Protein AF-A0A497E2L5-F1 (afdb_monomer_lite)

Structure (mmCIF, N/CA/C/O backbone):
data_AF-A0A497E2L5-F1
#
_entry.id   AF-A0A497E2L5-F1
#
loop_
_atom_site.group_PDB
_atom_site.id
_atom_site.type_symbol
_atom_site.label_atom_id
_atom_site.label_alt_id
_atom_site.label_comp_id
_atom_site.label_asym_id
_atom_site.label_entity_id
_atom_site.label_seq_id
_atom_site.pdbx_PDB_ins_code
_atom_site.Cartn_x
_atom_site.Cartn_y
_atom_site.Cartn_z
_atom_site.occupancy
_atom_site.B_iso_or_equiv
_atom_site.auth_seq_id
_atom_site.auth_comp_id
_atom_site.auth_asym_id
_atom_site.auth_atom_id
_atom_site.pdbx_PDB_model_num
ATOM 1 N N . LYS A 1 1 ? -9.648 -8.761 4.315 1.00 75.62 1 LYS A N 1
ATOM 2 C CA . LYS A 1 1 ? -9.804 -7.372 4.818 1.00 75.62 1 LYS A CA 1
ATOM 3 C C . LYS A 1 1 ? -9.211 -7.235 6.222 1.00 75.62 1 LYS A C 1
ATOM 5 O O . LYS A 1 1 ? -8.254 -6.493 6.332 1.00 75.62 1 LYS A O 1
ATOM 10 N N . HIS A 1 2 ? -9.638 -8.023 7.218 1.00 84.12 2 HIS A N 1
ATOM 11 C CA . HIS A 1 2 ? -9.041 -8.030 8.573 1.00 84.12 2 HIS A CA 1
ATOM 12 C C . HIS A 1 2 ? -7.519 -8.238 8.593 1.00 84.12 2 HIS A C 1
ATOM 14 O O . HIS A 1 2 ? -6.806 -7.330 8.985 1.00 84.12 2 HIS A O 1
ATOM 20 N N . LYS A 1 3 ? -7.006 -9.323 7.999 1.00 87.31 3 LYS A N 1
ATOM 21 C CA . LYS A 1 3 ? -5.551 -9.566 7.886 1.00 87.31 3 LYS A CA 1
ATOM 22 C C . LYS A 1 3 ? -4.757 -8.421 7.232 1.00 87.31 3 LYS A C 1
ATOM 24 O O . LYS A 1 3 ? -3.609 -8.163 7.584 1.00 87.31 3 LYS A O 1
ATOM 29 N N . ALA A 1 4 ? -5.363 -7.737 6.259 1.00 90.38 4 ALA A N 1
ATOM 30 C CA . ALA A 1 4 ? -4.740 -6.589 5.605 1.00 90.38 4 ALA A CA 1
ATOM 31 C C . ALA A 1 4 ? -4.669 -5.388 6.558 1.00 90.38 4 ALA A C 1
ATOM 33 O O . ALA A 1 4 ? -3.628 -4.749 6.647 1.00 90.38 4 ALA A O 1
ATOM 34 N N . ALA A 1 5 ? -5.748 -5.125 7.296 1.00 90.12 5 ALA A N 1
ATOM 35 C CA . ALA A 1 5 ? -5.779 -4.075 8.302 1.00 90.12 5 ALA A CA 1
ATOM 36 C C . ALA A 1 5 ? -4.812 -4.353 9.454 1.00 90.12 5 ALA A C 1
ATOM 38 O O . ALA A 1 5 ? -4.043 -3.471 9.794 1.00 90.12 5 ALA A O 1
ATOM 39 N N . GLU A 1 6 ? -4.772 -5.582 9.973 1.00 91.12 6 GLU A N 1
ATOM 40 C CA . GLU A 1 6 ? -3.798 -5.996 10.992 1.00 91.12 6 GLU A CA 1
ATOM 41 C C . GLU A 1 6 ? -2.361 -5.758 10.530 1.00 91.12 6 GLU A C 1
ATOM 43 O O . GLU A 1 6 ? -1.563 -5.188 11.262 1.00 91.12 6 GLU A O 1
ATOM 48 N N . THR A 1 7 ? -2.031 -6.143 9.291 1.00 92.69 7 THR A N 1
ATOM 49 C CA . THR A 1 7 ? -0.690 -5.907 8.739 1.00 92.69 7 THR A CA 1
ATOM 50 C C . THR A 1 7 ? -0.368 -4.413 8.718 1.00 92.69 7 THR A C 1
ATOM 52 O O . THR A 1 7 ? 0.697 -4.012 9.179 1.00 92.69 7 THR A O 1
ATOM 55 N N . ILE A 1 8 ? -1.290 -3.584 8.222 1.00 93.19 8 ILE A N 1
ATOM 56 C CA . ILE A 1 8 ? -1.085 -2.135 8.111 1.00 93.19 8 ILE A CA 1
ATOM 57 C C . ILE A 1 8 ? -0.972 -1.485 9.492 1.00 93.19 8 ILE A C 1
ATOM 59 O O . ILE A 1 8 ? -0.056 -0.704 9.707 1.00 93.19 8 ILE A O 1
ATOM 63 N N . VAL A 1 9 ? -1.854 -1.821 10.431 1.00 90.94 9 VAL A N 1
ATOM 64 C CA . VAL A 1 9 ? -1.848 -1.263 11.793 1.00 90.94 9 VAL A CA 1
ATOM 65 C C . VAL A 1 9 ? -0.578 -1.658 12.541 1.00 90.94 9 VAL A C 1
ATOM 67 O O . VAL A 1 9 ? 0.051 -0.814 13.166 1.00 90.94 9 VAL A O 1
ATOM 70 N N . ASN A 1 10 ? -0.164 -2.923 12.444 1.00 89.81 10 ASN A N 1
ATOM 71 C CA . ASN A 1 10 ? 0.973 -3.426 13.216 1.00 89.81 10 ASN A CA 1
ATOM 72 C C . ASN A 1 10 ? 2.330 -3.022 12.630 1.00 89.81 10 ASN A C 1
ATOM 74 O O . ASN A 1 10 ? 3.323 -3.021 13.351 1.00 89.81 10 ASN A O 1
ATOM 78 N N . THR A 1 11 ? 2.407 -2.744 11.325 1.00 89.50 11 THR A N 1
ATOM 79 C CA . THR A 1 11 ? 3.700 -2.547 10.641 1.00 89.50 11 THR A CA 1
ATOM 80 C C . THR A 1 11 ? 3.817 -1.239 9.863 1.00 89.50 11 THR A C 1
ATOM 82 O O . THR A 1 11 ? 4.921 -0.857 9.483 1.00 89.50 11 THR A O 1
ATOM 85 N N . GLY A 1 12 ? 2.705 -0.561 9.575 1.00 88.19 12 GLY A N 1
ATOM 86 C CA . GLY A 1 12 ? 2.645 0.579 8.654 1.00 88.19 12 GLY A CA 1
ATOM 87 C C . GLY A 1 12 ? 2.828 0.216 7.173 1.00 88.19 12 GLY A C 1
ATOM 88 O O . GLY A 1 12 ? 2.850 1.108 6.324 1.00 88.19 12 GLY A O 1
ATOM 89 N N . ARG A 1 13 ? 2.964 -1.077 6.841 1.00 89.94 13 ARG A N 1
ATOM 90 C CA . ARG A 1 13 ? 3.367 -1.558 5.509 1.00 89.94 13 ARG A CA 1
ATOM 91 C C . ARG A 1 13 ? 2.192 -2.027 4.679 1.00 89.94 13 ARG A C 1
ATOM 93 O O . ARG A 1 13 ? 1.160 -2.468 5.193 1.00 89.94 13 ARG A O 1
ATOM 100 N N . ALA A 1 14 ? 2.391 -2.004 3.366 1.00 92.62 14 ALA A N 1
ATOM 101 C CA . ALA A 1 14 ? 1.450 -2.610 2.446 1.00 92.62 14 ALA A CA 1
ATOM 102 C C . ALA A 1 14 ? 1.432 -4.148 2.610 1.00 92.62 14 ALA A C 1
ATOM 104 O O . ALA A 1 14 ? 2.486 -4.788 2.596 1.00 92.62 14 ALA A O 1
ATOM 105 N N . PRO A 1 15 ? 0.247 -4.776 2.717 1.00 94.44 15 PRO A N 1
ATOM 106 C CA . PRO A 1 15 ? 0.122 -6.228 2.783 1.00 94.44 15 PRO A CA 1
ATOM 107 C C . PRO A 1 15 ? 0.756 -6.940 1.579 1.00 94.44 15 PRO A C 1
ATOM 109 O O . PRO A 1 15 ? 0.597 -6.514 0.432 1.00 94.44 15 PRO A O 1
ATOM 112 N N . LYS A 1 16 ? 1.430 -8.075 1.817 1.00 92.50 16 LYS A N 1
ATOM 113 C CA . LYS A 1 16 ? 2.173 -8.807 0.772 1.00 92.50 16 LYS A CA 1
ATOM 114 C C . LYS A 1 16 ? 1.293 -9.274 -0.391 1.00 92.50 16 LYS A C 1
ATOM 116 O O . LYS A 1 16 ? 1.721 -9.316 -1.545 1.00 92.50 16 LYS A O 1
ATOM 121 N N . ASP A 1 17 ? 0.040 -9.613 -0.114 1.00 93.44 17 ASP A N 1
ATOM 122 C CA . ASP A 1 17 ? -0.957 -9.968 -1.125 1.00 93.44 17 ASP A CA 1
ATOM 123 C C . ASP A 1 17 ? -1.312 -8.781 -2.039 1.00 93.44 17 ASP A C 1
ATOM 125 O O . ASP A 1 17 ? -1.705 -8.980 -3.189 1.00 93.44 17 ASP A O 1
ATOM 129 N N . TRP A 1 18 ? -1.130 -7.540 -1.578 1.00 95.06 18 TRP A N 1
ATOM 130 C CA . TRP A 1 18 ? -1.336 -6.343 -2.394 1.00 95.06 18 TRP A CA 1
ATOM 131 C C . TRP A 1 18 ? -0.118 -6.015 -3.264 1.00 95.06 18 TRP A C 1
ATOM 133 O O . TRP A 1 18 ? -0.293 -5.520 -4.383 1.00 95.06 18 TRP A O 1
ATOM 143 N N . THR A 1 19 ? 1.092 -6.315 -2.783 1.00 95.31 19 THR A N 1
ATOM 144 C CA . THR A 1 19 ? 2.361 -5.927 -3.421 1.00 95.31 19 THR A CA 1
ATOM 145 C C . THR A 1 19 ? 2.947 -7.007 -4.330 1.00 95.31 19 THR A C 1
ATOM 147 O O . THR A 1 19 ? 3.538 -6.678 -5.359 1.00 95.31 19 THR A O 1
ATOM 150 N N . SER A 1 20 ? 2.732 -8.290 -4.021 1.00 94.62 20 SER A N 1
ATOM 151 C CA . SER A 1 20 ? 3.368 -9.454 -4.669 1.00 94.62 20 SER A CA 1
ATOM 152 C C . SER A 1 20 ? 3.377 -9.417 -6.202 1.00 94.62 20 SER A C 1
ATOM 154 O O . SER A 1 20 ? 4.408 -9.659 -6.832 1.00 94.62 20 SER A O 1
ATOM 156 N N . LYS A 1 21 ? 2.248 -9.069 -6.832 1.00 96.00 21 LYS A N 1
ATOM 157 C CA . LYS A 1 21 ? 2.150 -8.977 -8.299 1.00 96.00 21 LYS A CA 1
ATOM 158 C C . LYS A 1 21 ? 3.046 -7.883 -8.888 1.00 96.00 21 LYS A C 1
ATOM 160 O O . LYS A 1 21 ? 3.574 -8.050 -9.986 1.00 96.00 21 LYS A O 1
ATOM 165 N N . PHE A 1 22 ? 3.204 -6.767 -8.179 1.00 95.94 22 PHE A N 1
ATOM 166 C CA . PHE A 1 22 ? 4.026 -5.641 -8.610 1.00 95.94 22 PHE A CA 1
ATOM 167 C C . PHE A 1 22 ? 5.500 -5.934 -8.371 1.00 95.94 22 PHE A C 1
ATOM 169 O O . PHE A 1 22 ? 6.294 -5.735 -9.283 1.00 95.94 22 PHE A O 1
ATOM 176 N N . GLU A 1 23 ? 5.842 -6.512 -7.219 1.00 95.69 23 GLU A N 1
ATOM 177 C CA . GLU A 1 23 ? 7.199 -6.986 -6.932 1.00 95.69 23 GLU A CA 1
ATOM 178 C C . GLU A 1 23 ? 7.680 -7.978 -7.995 1.00 95.69 23 GLU A C 1
ATOM 180 O O . GLU A 1 23 ? 8.746 -7.793 -8.584 1.00 95.69 23 GLU A O 1
ATOM 185 N N . ARG A 1 24 ? 6.851 -8.979 -8.331 1.00 96.75 24 ARG A N 1
ATOM 186 C CA . ARG A 1 24 ? 7.153 -9.936 -9.403 1.00 96.75 24 ARG A CA 1
ATOM 187 C C . ARG A 1 24 ? 7.346 -9.233 -10.745 1.00 96.75 24 ARG A C 1
ATOM 189 O O . ARG A 1 24 ? 8.287 -9.544 -11.469 1.00 96.75 24 ARG A O 1
ATOM 196 N N . LYS A 1 25 ? 6.474 -8.282 -11.088 1.00 96.69 25 LYS A N 1
ATOM 197 C CA . LYS A 1 25 ? 6.561 -7.550 -12.358 1.00 96.69 25 LYS A CA 1
ATOM 198 C C . LYS A 1 25 ? 7.820 -6.683 -12.441 1.00 96.69 25 LYS A C 1
ATOM 200 O O . LYS A 1 25 ? 8.450 -6.647 -13.496 1.00 96.69 25 LYS A O 1
ATOM 205 N N . ILE A 1 26 ? 8.193 -6.011 -11.352 1.00 96.25 26 ILE A N 1
ATOM 206 C CA . ILE A 1 26 ? 9.428 -5.222 -11.252 1.00 96.25 26 ILE A CA 1
ATOM 207 C C . ILE A 1 26 ? 10.639 -6.139 -11.421 1.00 96.25 26 ILE A C 1
ATOM 209 O O . ILE A 1 26 ? 11.506 -5.833 -12.235 1.00 96.25 26 ILE A O 1
ATOM 213 N N . LYS A 1 27 ? 10.667 -7.280 -10.719 1.00 96.56 27 LYS A N 1
ATOM 214 C CA . LYS A 1 27 ? 11.741 -8.276 -10.823 1.00 96.56 27 LYS A CA 1
ATOM 215 C C . LYS A 1 27 ? 11.927 -8.766 -12.262 1.00 96.56 27 LYS A C 1
ATOM 217 O O . LYS A 1 27 ? 13.007 -8.602 -12.814 1.00 96.56 27 LYS A O 1
ATOM 222 N N . LEU A 1 28 ? 10.858 -9.251 -12.897 1.00 97.56 28 LEU A N 1
ATOM 223 C CA . LEU A 1 28 ? 10.908 -9.736 -14.283 1.00 97.56 28 LEU A CA 1
ATOM 224 C C . LEU A 1 28 ? 11.324 -8.638 -15.273 1.00 97.56 28 LEU A C 1
ATOM 226 O O . LEU A 1 28 ? 12.028 -8.904 -16.239 1.00 97.56 28 LEU A O 1
ATOM 230 N N . THR A 1 2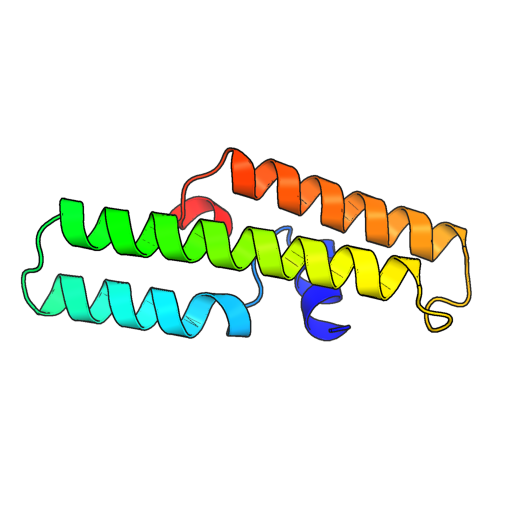9 ? 10.903 -7.390 -15.038 1.00 97.12 29 THR A N 1
ATOM 231 C CA . THR A 1 29 ? 11.297 -6.259 -15.894 1.00 97.12 29 THR A CA 1
ATOM 232 C C . THR A 1 29 ? 12.787 -5.946 -15.749 1.00 97.12 29 THR A C 1
ATOM 234 O O . THR A 1 29 ? 13.429 -5.662 -16.754 1.00 97.12 29 THR A O 1
ATOM 237 N N . LYS A 1 30 ? 13.345 -6.027 -14.532 1.00 95.50 30 LYS A N 1
ATOM 238 C CA . LYS A 1 30 ? 14.788 -5.872 -14.286 1.00 95.50 30 LYS A CA 1
ATOM 239 C C . LYS A 1 30 ? 15.592 -6.985 -14.964 1.00 95.50 30 LYS A C 1
ATOM 241 O O . LYS A 1 30 ? 16.548 -6.690 -15.669 1.00 95.50 30 LYS A O 1
ATOM 246 N N . GLU A 1 31 ? 15.176 -8.240 -14.792 1.00 96.62 31 GLU A N 1
ATOM 247 C CA . GLU A 1 31 ? 15.843 -9.417 -15.377 1.00 96.62 31 GLU A CA 1
ATOM 248 C C . GLU A 1 31 ? 15.842 -9.392 -16.912 1.00 96.62 31 GLU A C 1
ATOM 250 O O . GLU A 1 31 ? 16.811 -9.804 -17.538 1.00 96.62 31 GLU A O 1
ATOM 255 N N . ALA A 1 32 ? 14.789 -8.847 -17.523 1.00 96.56 32 ALA A N 1
ATOM 256 C CA . ALA A 1 32 ? 14.691 -8.676 -18.971 1.00 96.56 32 ALA A CA 1
ATOM 257 C C . ALA A 1 32 ? 15.449 -7.445 -19.519 1.00 96.56 32 ALA A C 1
ATOM 259 O O . ALA A 1 32 ? 15.265 -7.095 -20.683 1.00 96.56 32 ALA A O 1
ATOM 260 N N . GLY A 1 33 ? 16.238 -6.740 -18.697 1.00 95.69 33 GLY A N 1
ATOM 261 C CA . GLY A 1 33 ? 16.958 -5.530 -19.116 1.00 95.69 33 GLY A CA 1
ATOM 262 C C . GLY A 1 33 ? 16.050 -4.324 -19.391 1.00 95.69 33 GLY A C 1
ATOM 263 O O . GLY A 1 33 ? 16.388 -3.450 -20.186 1.00 95.69 33 GLY A O 1
ATOM 264 N N . GLY A 1 34 ? 14.866 -4.275 -18.773 1.00 94.94 34 GLY A N 1
ATOM 265 C CA . GLY A 1 34 ? 13.918 -3.179 -18.945 1.00 94.94 34 GLY A CA 1
ATOM 266 C C . GLY A 1 34 ? 14.460 -1.842 -18.434 1.00 94.94 34 GLY A C 1
ATOM 267 O O . GLY A 1 34 ? 15.156 -1.779 -17.422 1.00 94.94 34 GLY A O 1
ATOM 268 N N . SER A 1 35 ? 14.094 -0.755 -19.118 1.00 96.00 35 SER A N 1
ATOM 269 C CA . SER A 1 35 ? 14.571 0.587 -18.780 1.00 96.00 35 SER A CA 1
ATOM 270 C C . SER A 1 35 ? 14.157 1.031 -17.364 1.00 96.00 35 SER A C 1
ATOM 272 O O . SER A 1 35 ? 13.076 0.658 -16.883 1.00 96.00 35 SER A O 1
ATOM 274 N N . PRO A 1 36 ? 14.944 1.916 -16.718 1.00 95.56 36 PRO A N 1
ATOM 275 C CA . PRO A 1 36 ? 14.572 2.523 -15.439 1.00 95.56 36 PRO A CA 1
ATOM 276 C C . PRO A 1 36 ? 13.192 3.197 -15.469 1.00 95.56 36 PRO A C 1
ATOM 278 O O . PRO A 1 36 ? 12.397 3.021 -14.547 1.00 95.56 36 PRO A O 1
ATOM 281 N N . SER A 1 37 ? 12.855 3.880 -16.569 1.00 96.25 37 SER A N 1
ATOM 282 C CA . SER A 1 37 ? 11.549 4.526 -16.762 1.00 96.25 37 SER A CA 1
ATOM 283 C C . SER A 1 37 ? 10.382 3.535 -16.739 1.00 96.25 37 SER A C 1
ATOM 285 O O . SER A 1 37 ? 9.336 3.810 -16.153 1.00 96.25 37 SER A O 1
ATOM 287 N N . ARG A 1 38 ? 10.560 2.337 -17.310 1.00 96.00 38 ARG A N 1
ATOM 288 C CA . ARG A 1 38 ? 9.534 1.287 -17.297 1.00 96.00 38 ARG A CA 1
ATOM 289 C C . ARG A 1 38 ? 9.326 0.721 -15.895 1.00 96.00 38 ARG A C 1
ATOM 291 O O . ARG A 1 38 ? 8.193 0.421 -15.524 1.00 96.00 38 ARG A O 1
ATOM 298 N N . ILE A 1 39 ? 10.399 0.579 -15.118 1.00 96.31 39 ILE A N 1
ATOM 299 C CA . ILE A 1 39 ? 10.322 0.152 -13.715 1.00 96.31 39 ILE A CA 1
ATOM 300 C C . ILE A 1 39 ? 9.598 1.216 -12.881 1.00 96.31 39 ILE A C 1
ATOM 302 O O . ILE A 1 39 ? 8.699 0.869 -12.115 1.00 96.31 39 ILE A O 1
ATOM 306 N N . MET A 1 40 ? 9.927 2.494 -13.078 1.00 95.88 40 MET A N 1
ATOM 307 C CA . MET A 1 40 ? 9.286 3.623 -12.397 1.00 95.88 40 MET A CA 1
ATOM 308 C C . MET A 1 40 ? 7.776 3.678 -12.671 1.00 95.88 40 MET A C 1
ATOM 310 O O . MET A 1 40 ? 6.986 3.700 -11.732 1.00 95.88 40 MET A O 1
ATOM 314 N N . ALA A 1 41 ? 7.351 3.520 -13.928 1.00 96.38 41 ALA A N 1
ATOM 315 C CA . ALA A 1 41 ? 5.928 3.461 -14.280 1.00 96.38 41 ALA A CA 1
ATOM 316 C C . ALA A 1 41 ? 5.180 2.291 -13.603 1.00 96.38 41 ALA A C 1
ATOM 318 O O . ALA A 1 41 ? 3.991 2.384 -13.284 1.00 96.38 41 ALA A O 1
ATOM 319 N N . ILE A 1 42 ? 5.856 1.156 -13.366 1.00 96.56 42 ILE A N 1
ATOM 320 C CA . ILE A 1 42 ? 5.263 0.038 -12.616 1.00 96.56 42 ILE A CA 1
ATOM 321 C C . ILE A 1 42 ? 5.088 0.414 -11.141 1.00 96.56 42 ILE A C 1
ATOM 323 O O . ILE A 1 42 ? 4.035 0.103 -10.581 1.00 96.56 42 ILE A O 1
ATOM 327 N N . LYS A 1 43 ? 6.079 1.078 -10.534 1.00 95.88 43 LYS A N 1
ATOM 328 C CA . LYS A 1 43 ? 6.034 1.545 -9.140 1.00 95.88 43 LYS A CA 1
ATOM 329 C C . LYS A 1 43 ? 4.916 2.561 -8.913 1.00 95.88 43 LYS A C 1
ATOM 331 O O . LYS A 1 43 ? 4.108 2.368 -8.011 1.00 95.88 43 LYS A O 1
ATOM 336 N N . GLU A 1 44 ? 4.792 3.567 -9.776 1.00 95.12 44 GLU A N 1
ATOM 337 C CA . GLU A 1 44 ? 3.714 4.567 -9.711 1.00 95.12 44 GLU A CA 1
ATOM 338 C C . GLU A 1 44 ? 2.333 3.910 -9.811 1.00 95.12 44 GLU A C 1
ATOM 340 O O . GLU A 1 44 ? 1.439 4.148 -8.992 1.00 95.12 44 GLU A O 1
ATOM 345 N N . LYS A 1 45 ? 2.167 2.988 -10.771 1.00 95.62 45 LYS A N 1
ATOM 346 C CA . LYS A 1 45 ? 0.930 2.211 -10.908 1.00 95.62 45 LYS A CA 1
ATOM 347 C C . LYS A 1 45 ? 0.640 1.371 -9.663 1.00 95.62 45 LYS A C 1
ATOM 349 O O . LYS A 1 45 ? -0.526 1.211 -9.283 1.00 95.62 45 LYS A O 1
ATOM 354 N N . ALA A 1 46 ? 1.675 0.798 -9.057 1.00 95.38 46 ALA A N 1
ATOM 355 C CA . ALA A 1 46 ? 1.548 0.016 -7.840 1.00 95.38 46 ALA A CA 1
ATOM 356 C C . ALA A 1 46 ? 1.077 0.897 -6.681 1.00 95.38 46 ALA A C 1
ATOM 358 O O . ALA A 1 46 ? 0.042 0.593 -6.089 1.00 95.38 46 ALA A O 1
ATOM 359 N N . ARG A 1 47 ? 1.736 2.036 -6.449 1.00 95.44 47 ARG A N 1
ATOM 360 C CA . ARG A 1 47 ? 1.358 3.023 -5.432 1.00 95.44 47 ARG A CA 1
ATOM 361 C C . ARG A 1 47 ? -0.092 3.484 -5.587 1.00 95.44 47 ARG A C 1
ATOM 363 O O . ARG A 1 47 ? -0.876 3.339 -4.653 1.00 95.44 47 ARG A O 1
ATOM 370 N N . GLY A 1 48 ? -0.508 3.900 -6.785 1.00 95.69 48 GLY A N 1
ATOM 371 C CA . GLY A 1 48 ? -1.903 4.284 -7.040 1.00 95.69 48 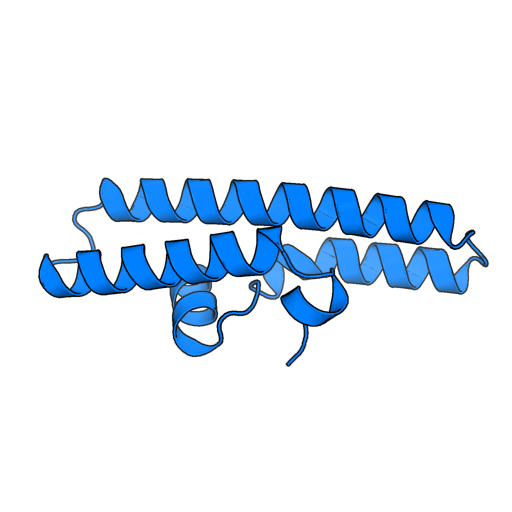GLY A CA 1
ATOM 372 C C . GLY A 1 48 ? -2.910 3.152 -6.785 1.00 95.69 48 GLY A C 1
ATOM 373 O O . GLY A 1 48 ? -4.045 3.392 -6.375 1.00 95.69 48 GLY A O 1
ATOM 374 N N . THR A 1 49 ? -2.504 1.894 -6.980 1.00 96.00 49 THR A N 1
ATOM 375 C CA . THR A 1 49 ? -3.336 0.729 -6.642 1.00 96.00 49 THR A CA 1
ATOM 376 C C . THR A 1 49 ? -3.427 0.508 -5.131 1.00 96.00 49 THR A C 1
ATOM 378 O O . THR A 1 49 ? -4.498 0.151 -4.640 1.00 96.00 49 THR A O 1
ATOM 381 N N . LEU A 1 50 ? -2.328 0.697 -4.396 1.00 95.69 50 LEU A N 1
ATOM 382 C CA . LEU A 1 50 ? -2.296 0.559 -2.939 1.00 95.69 50 LEU A CA 1
ATOM 383 C C . LEU A 1 50 ? -3.136 1.639 -2.254 1.00 95.69 50 LEU A C 1
ATOM 385 O O . LEU A 1 50 ? -3.937 1.298 -1.387 1.00 95.69 50 LEU A O 1
ATOM 389 N N . LEU A 1 51 ? -3.042 2.892 -2.712 1.00 96.25 51 LEU A N 1
ATOM 390 C CA . LEU A 1 51 ? -3.865 4.004 -2.222 1.00 96.25 51 LEU A CA 1
ATOM 391 C C . LEU A 1 51 ? -5.365 3.702 -2.372 1.00 96.25 51 LEU A C 1
ATOM 393 O O . LEU A 1 51 ? -6.116 3.737 -1.402 1.00 96.25 51 LEU A O 1
ATOM 397 N N . LYS A 1 52 ? -5.795 3.245 -3.555 1.00 97.12 52 LYS A N 1
ATOM 398 C CA . LYS A 1 52 ? -7.194 2.833 -3.770 1.00 97.12 52 LYS A CA 1
ATOM 399 C C . LYS A 1 52 ? -7.628 1.691 -2.849 1.00 97.12 52 LYS A C 1
ATOM 401 O O . LYS A 1 52 ? -8.771 1.654 -2.403 1.00 97.12 52 LYS A O 1
ATOM 406 N N . LYS A 1 53 ? -6.739 0.733 -2.580 1.00 96.31 53 LYS A N 1
ATOM 407 C CA . LYS A 1 53 ? -7.041 -0.411 -1.709 1.00 96.31 53 LYS A CA 1
ATOM 408 C C . LYS A 1 53 ? -7.177 -0.004 -0.244 1.00 96.31 53 LYS A C 1
ATOM 410 O O . LYS A 1 53 ? -8.077 -0.516 0.419 1.00 96.31 53 LYS A O 1
ATOM 415 N N . ILE A 1 54 ? -6.323 0.889 0.261 1.00 95.94 54 ILE A N 1
ATOM 416 C CA . ILE A 1 54 ? -6.432 1.369 1.644 1.00 95.94 54 ILE A CA 1
ATOM 417 C C . ILE A 1 54 ? -7.643 2.289 1.833 1.00 95.94 54 ILE A C 1
ATOM 419 O O . ILE A 1 54 ? -8.309 2.188 2.862 1.00 95.94 54 ILE A O 1
ATOM 423 N N . ASP A 1 55 ? -8.021 3.073 0.819 1.00 96.38 55 ASP A N 1
ATOM 424 C CA . ASP A 1 55 ? -9.271 3.846 0.827 1.00 96.38 55 ASP A CA 1
ATOM 425 C C . ASP A 1 55 ? -10.493 2.916 0.935 1.00 96.38 55 ASP A C 1
ATOM 427 O O . ASP A 1 55 ? -11.329 3.066 1.825 1.00 96.38 55 ASP A O 1
ATOM 431 N N . GLN A 1 56 ? -10.555 1.871 0.101 1.00 95.50 56 GLN A N 1
ATOM 432 C CA . GLN A 1 56 ? -11.619 0.858 0.166 1.00 95.50 56 GLN A CA 1
ATOM 433 C C . GLN A 1 56 ? -11.655 0.110 1.504 1.00 95.50 56 GLN A C 1
ATOM 435 O O . GLN A 1 56 ? -12.726 -0.273 1.979 1.00 95.50 56 GLN A O 1
ATOM 440 N N . LEU A 1 57 ? -10.488 -0.143 2.101 1.00 94.69 57 LEU A N 1
ATOM 441 C CA . LEU A 1 57 ? -10.387 -0.793 3.403 1.00 94.69 57 LEU A CA 1
ATOM 442 C C . LEU A 1 57 ? -10.913 0.121 4.515 1.00 94.69 57 LEU A C 1
ATOM 444 O O . LEU A 1 57 ? -11.661 -0.341 5.373 1.00 94.69 57 LEU A O 1
ATOM 448 N N . THR A 1 58 ? -10.574 1.408 4.455 1.00 94.38 58 THR A N 1
ATOM 449 C CA . THR A 1 58 ? -11.042 2.437 5.391 1.00 94.38 58 THR A CA 1
ATOM 450 C C . THR A 1 58 ? -12.564 2.569 5.337 1.00 94.38 58 THR A C 1
ATOM 452 O O . THR A 1 58 ? -13.218 2.482 6.374 1.00 94.38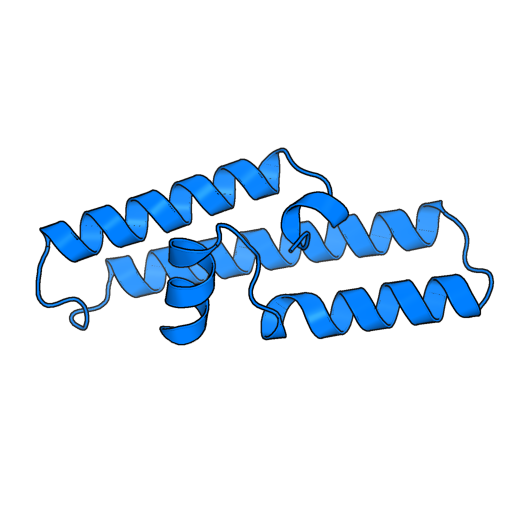 58 THR A O 1
ATOM 455 N N . GLU A 1 59 ? -13.151 2.680 4.141 1.00 93.94 59 GLU A N 1
ATOM 456 C CA . GLU A 1 59 ? -14.611 2.757 3.982 1.00 93.94 59 GLU A CA 1
ATOM 457 C C . GLU A 1 59 ? -15.320 1.484 4.460 1.00 93.94 59 GLU A C 1
ATOM 459 O O . GLU A 1 59 ? -16.371 1.555 5.098 1.00 93.94 59 GLU A O 1
ATOM 464 N N . TYR A 1 60 ? -14.721 0.310 4.234 1.00 92.25 60 TYR A N 1
ATOM 465 C CA . TYR A 1 60 ? -15.259 -0.943 4.758 1.00 92.25 60 TYR A CA 1
ATOM 466 C C . TYR A 1 60 ? -15.348 -0.939 6.289 1.00 92.25 60 TYR A C 1
ATOM 468 O O . TYR A 1 60 ? -16.396 -1.282 6.826 1.00 92.25 60 TYR A O 1
ATOM 476 N N . PHE A 1 61 ? -14.285 -0.545 6.998 1.00 90.44 61 PHE A N 1
ATOM 477 C CA . PHE A 1 61 ? -14.302 -0.523 8.466 1.00 90.44 61 PHE A CA 1
ATOM 478 C C . PHE A 1 61 ? -15.161 0.598 9.045 1.00 90.44 61 PHE A C 1
ATOM 480 O O . PHE A 1 61 ? -15.741 0.420 10.112 1.00 90.44 61 PHE A O 1
ATOM 487 N N . LYS A 1 62 ? -15.316 1.710 8.322 1.00 89.00 62 LYS A N 1
ATOM 488 C CA . LYS A 1 62 ? -16.230 2.790 8.698 1.00 89.00 62 LYS A CA 1
ATOM 489 C C . LYS A 1 62 ? -17.687 2.315 8.743 1.00 89.00 62 LYS A C 1
ATOM 491 O O . LYS A 1 62 ? -18.386 2.610 9.706 1.00 89.00 62 LYS A O 1
ATOM 496 N N . ALA A 1 63 ? -18.121 1.555 7.735 1.00 85.88 63 ALA A N 1
ATOM 497 C CA . ALA A 1 63 ? -19.494 1.052 7.617 1.00 85.88 63 ALA A CA 1
ATOM 498 C C . ALA A 1 63 ? -19.745 -0.290 8.335 1.00 85.88 63 ALA A C 1
ATOM 500 O O . ALA A 1 63 ? -20.881 -0.752 8.411 1.00 85.88 63 ALA A O 1
ATOM 501 N N . SER A 1 64 ? -18.696 -0.949 8.829 1.00 81.50 64 SER A N 1
ATOM 502 C CA . SER A 1 64 ? -18.789 -2.292 9.403 1.00 81.50 64 SER A CA 1
ATOM 503 C C . SER A 1 64 ? -19.287 -2.272 10.851 1.00 81.50 64 SER A C 1
ATOM 505 O O . SER A 1 64 ? -18.877 -1.434 11.646 1.00 81.50 64 SER A O 1
ATOM 507 N N . THR A 1 65 ? -20.123 -3.238 11.231 1.00 75.88 65 THR A N 1
ATOM 508 C CA . THR A 1 65 ? -20.477 -3.531 12.635 1.00 75.88 65 THR A CA 1
ATOM 509 C C . THR A 1 65 ? -19.496 -4.501 13.303 1.00 75.88 65 THR A C 1
ATOM 511 O O . THR A 1 65 ? -19.657 -4.833 14.472 1.00 75.88 65 THR A O 1
ATOM 514 N N . LEU A 1 66 ? -18.476 -4.967 12.571 1.00 70.31 66 LEU A N 1
ATOM 515 C CA . LEU A 1 66 ? -17.532 -5.992 13.038 1.00 70.31 66 LEU A CA 1
ATOM 516 C C . LEU A 1 66 ? -16.528 -5.476 14.072 1.00 70.31 66 LEU A C 1
ATOM 518 O O . LEU A 1 66 ? -15.914 -6.280 14.765 1.00 70.31 66 LEU A O 1
ATOM 522 N N . VAL A 1 6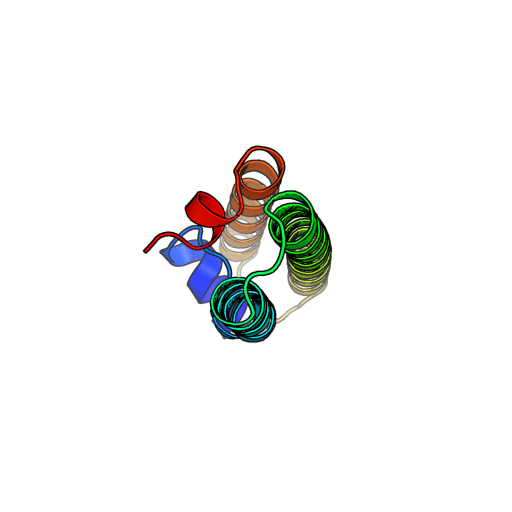7 ? -16.354 -4.158 14.178 1.00 70.00 67 VAL A N 1
ATOM 523 C CA . VAL A 1 67 ? -15.624 -3.552 15.292 1.00 70.00 67 VAL A CA 1
ATOM 524 C C . VAL A 1 67 ? -16.673 -3.151 16.323 1.00 70.00 67 VAL A C 1
ATOM 526 O O . VAL A 1 67 ? -17.398 -2.174 16.118 1.00 70.00 67 VAL A O 1
ATOM 529 N N . GLN A 1 68 ? -16.809 -3.981 17.361 1.00 68.69 68 GLN A N 1
ATOM 530 C CA . GLN A 1 68 ? -17.845 -3.841 18.394 1.00 68.69 68 GLN A CA 1
ATOM 531 C C . GLN A 1 68 ? -17.661 -2.581 19.244 1.00 68.69 68 GLN A C 1
ATOM 533 O O . GLN A 1 68 ? -18.637 -2.057 19.770 1.00 68.69 68 GLN A O 1
ATOM 538 N N . ASP A 1 69 ? -16.424 -2.104 19.348 1.00 81.88 69 ASP A N 1
ATOM 539 C CA . ASP A 1 69 ? -16.054 -0.940 20.134 1.00 81.88 69 ASP A CA 1
ATOM 540 C C . ASP A 1 69 ? -15.728 0.261 19.230 1.00 81.88 69 ASP A C 1
ATOM 542 O O . ASP A 1 69 ? -14.917 0.172 18.301 1.00 81.88 69 ASP A O 1
ATOM 546 N N . GLU A 1 70 ? -16.386 1.391 19.485 1.00 83.56 70 GLU A N 1
ATOM 547 C CA . GLU A 1 70 ? -16.224 2.602 18.676 1.00 83.56 70 GLU A CA 1
ATOM 548 C C . GLU A 1 70 ? -14.831 3.216 18.856 1.00 83.56 70 GLU A C 1
ATOM 550 O O . GLU A 1 70 ? -14.254 3.715 17.890 1.00 83.56 70 GLU A O 1
ATOM 555 N N . GLU A 1 71 ? -14.238 3.112 20.046 1.00 86.44 71 GLU A N 1
ATOM 556 C CA . GLU A 1 71 ? -12.872 3.580 20.295 1.00 86.44 71 GLU A CA 1
ATOM 557 C C . GLU A 1 71 ? -11.860 2.787 19.451 1.00 86.44 71 GLU A C 1
ATOM 559 O O . GLU A 1 71 ? -11.071 3.365 18.696 1.00 86.44 71 GLU A O 1
ATOM 564 N N . THR A 1 72 ? -11.966 1.459 19.459 1.00 85.81 72 THR A N 1
ATOM 565 C CA . THR A 1 72 ? -11.165 0.551 18.628 1.00 85.81 72 THR A CA 1
ATOM 566 C C . THR A 1 72 ? -11.338 0.857 17.140 1.00 85.81 72 THR A C 1
ATOM 568 O O . THR A 1 72 ? -10.368 0.836 16.375 1.00 85.81 72 THR A O 1
ATOM 571 N N . ARG A 1 73 ? -12.560 1.192 16.702 1.00 89.56 73 ARG A N 1
ATOM 572 C CA . ARG A 1 73 ? -12.827 1.592 15.313 1.00 89.56 73 ARG A CA 1
ATOM 573 C C . ARG A 1 73 ? -12.092 2.879 14.960 1.00 89.56 73 ARG A C 1
ATOM 575 O O . ARG A 1 73 ? -11.477 2.945 13.896 1.00 89.56 73 ARG A O 1
ATOM 582 N N . GLN A 1 74 ? -12.135 3.890 15.823 1.00 90.31 74 GLN A N 1
ATOM 583 C CA . GLN A 1 74 ? -11.458 5.160 15.566 1.00 90.31 74 GLN A CA 1
ATOM 584 C C . GLN A 1 74 ? -9.938 4.997 15.525 1.00 90.31 74 GLN A C 1
ATOM 586 O O . GLN A 1 74 ? -9.304 5.535 14.615 1.00 90.31 74 GLN A O 1
ATOM 591 N N . ILE A 1 75 ? -9.359 4.201 16.430 1.00 90.56 75 ILE A N 1
ATOM 592 C CA . ILE A 1 75 ? -7.925 3.870 16.413 1.00 90.56 75 ILE A CA 1
ATOM 593 C C . ILE A 1 75 ? -7.556 3.200 15.086 1.00 90.56 75 ILE A C 1
ATOM 595 O O . ILE A 1 75 ? -6.660 3.666 14.382 1.00 90.56 75 ILE A O 1
ATOM 599 N N . LEU A 1 76 ? -8.304 2.165 14.693 1.00 91.69 76 LEU A N 1
ATOM 600 C CA . LEU A 1 76 ? -8.097 1.451 13.435 1.00 91.69 76 LEU A CA 1
ATOM 601 C C . LEU A 1 76 ? -8.142 2.392 12.222 1.00 91.69 76 LEU A C 1
ATOM 603 O O . LEU A 1 76 ? -7.244 2.377 11.379 1.00 91.69 76 LEU A O 1
ATOM 607 N N . LEU A 1 77 ? -9.182 3.225 12.122 1.00 94.12 77 LEU A N 1
ATOM 608 C CA . LEU 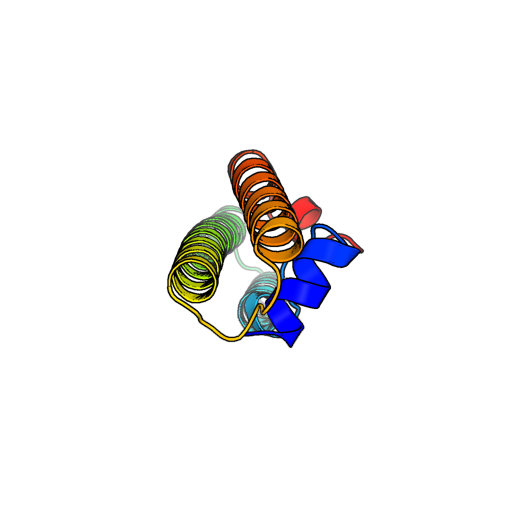A 1 77 ? -9.341 4.171 11.017 1.00 94.12 77 LEU A CA 1
ATOM 609 C C . LEU A 1 77 ? -8.227 5.223 10.999 1.00 94.12 77 LEU A C 1
ATOM 611 O O . LEU A 1 77 ? -7.795 5.632 9.920 1.00 94.12 77 LEU A O 1
ATOM 615 N N . ASN A 1 78 ? -7.751 5.660 12.165 1.00 94.50 78 ASN A N 1
ATOM 616 C CA . ASN A 1 78 ? -6.648 6.606 12.264 1.00 94.50 78 ASN A CA 1
ATOM 617 C C . ASN A 1 78 ? -5.340 6.002 11.738 1.00 94.50 78 ASN A C 1
ATOM 619 O O . ASN A 1 78 ? -4.664 6.630 10.924 1.00 94.50 78 ASN A O 1
ATOM 623 N N . GLU A 1 79 ? -5.021 4.765 12.118 1.00 94.50 79 GLU A N 1
ATOM 624 C CA . GLU A 1 79 ? -3.823 4.071 11.631 1.00 94.50 79 GLU A CA 1
ATOM 625 C C . GLU A 1 79 ? -3.879 3.803 10.120 1.00 94.50 79 GLU A C 1
ATOM 627 O O . GLU A 1 79 ? -2.906 4.054 9.406 1.00 94.50 79 GLU A O 1
ATOM 632 N N . LEU A 1 80 ? -5.043 3.415 9.583 1.00 95.56 80 LEU A N 1
ATOM 633 C CA . LEU A 1 80 ? -5.228 3.286 8.132 1.00 95.56 80 LEU A CA 1
ATOM 634 C C . LEU A 1 80 ? -5.016 4.625 7.402 1.00 95.56 80 LEU A C 1
ATOM 636 O O . LEU A 1 80 ? -4.374 4.670 6.352 1.00 95.56 80 LEU A O 1
ATOM 640 N N . ARG A 1 81 ? -5.506 5.740 7.959 1.00 95.75 81 ARG A N 1
ATOM 641 C CA . ARG A 1 81 ? -5.302 7.082 7.384 1.00 95.75 81 ARG A CA 1
ATOM 642 C C . ARG A 1 81 ? -3.843 7.526 7.444 1.00 95.75 81 ARG A C 1
ATOM 644 O O . ARG A 1 81 ? -3.366 8.122 6.479 1.00 95.75 81 ARG A O 1
ATOM 651 N N . LYS A 1 82 ? -3.132 7.237 8.538 1.00 95.12 82 LYS A N 1
ATOM 652 C CA . LYS A 1 82 ? -1.692 7.510 8.662 1.00 95.12 82 LYS A CA 1
ATOM 653 C C . LYS A 1 82 ? -0.900 6.744 7.607 1.00 95.12 82 LYS A C 1
ATOM 655 O O . LYS A 1 82 ? -0.130 7.359 6.875 1.00 95.12 82 LYS A O 1
ATOM 660 N N . ALA A 1 83 ? -1.149 5.442 7.466 1.00 95.12 83 ALA A N 1
ATOM 661 C CA . ALA A 1 83 ? -0.500 4.622 6.446 1.00 95.12 83 ALA A CA 1
ATOM 662 C C . ALA A 1 83 ? -0.801 5.127 5.026 1.00 95.12 83 ALA A C 1
ATOM 664 O O . ALA A 1 83 ? 0.105 5.236 4.207 1.00 95.12 83 ALA A O 1
ATOM 665 N N . ARG A 1 84 ? -2.050 5.527 4.745 1.00 96.25 84 ARG A N 1
ATOM 666 C CA . ARG A 1 84 ? -2.418 6.122 3.452 1.00 96.25 84 ARG A CA 1
ATOM 667 C C . ARG A 1 84 ? -1.599 7.379 3.149 1.00 96.25 84 ARG A C 1
ATOM 669 O O . ARG A 1 84 ? -1.077 7.484 2.045 1.00 96.25 84 ARG A O 1
ATOM 676 N N . ARG A 1 85 ? -1.512 8.325 4.096 1.00 95.00 85 ARG A N 1
ATOM 677 C CA . ARG A 1 85 ? -0.731 9.567 3.927 1.00 95.00 85 ARG A CA 1
ATOM 678 C C . ARG A 1 85 ? 0.739 9.260 3.683 1.00 95.00 85 ARG A C 1
ATOM 680 O O . ARG A 1 85 ? 1.318 9.757 2.730 1.00 95.00 85 ARG A O 1
ATOM 687 N N . ARG A 1 86 ? 1.301 8.350 4.476 1.00 94.31 86 ARG A N 1
ATOM 688 C CA . ARG A 1 86 ? 2.680 7.894 4.324 1.00 94.31 86 ARG A CA 1
ATOM 689 C C . ARG A 1 86 ? 2.945 7.345 2.916 1.00 94.31 86 ARG A C 1
ATOM 691 O O . ARG A 1 86 ? 3.866 7.790 2.245 1.00 94.31 86 ARG A O 1
ATOM 698 N N . TRP A 1 87 ? 2.081 6.469 2.404 1.00 94.69 87 TRP A N 1
ATOM 699 C CA . TRP A 1 87 ? 2.223 5.923 1.045 1.00 94.69 87 TRP A CA 1
ATOM 700 C C . TRP A 1 87 ? 1.963 6.945 -0.075 1.00 94.69 87 TRP A C 1
ATOM 702 O O . TRP A 1 87 ? 2.204 6.655 -1.247 1.00 94.69 87 TRP A O 1
ATOM 712 N N . GLU A 1 88 ? 1.418 8.118 0.241 1.00 93.75 88 GLU A N 1
ATOM 713 C CA . GLU A 1 88 ? 1.267 9.244 -0.682 1.00 93.75 88 GLU A CA 1
ATOM 714 C C . GLU A 1 88 ? 2.524 10.128 -0.739 1.00 93.75 88 GLU A C 1
ATOM 716 O O . GLU A 1 88 ? 2.710 10.890 -1.683 1.00 93.75 88 GLU A O 1
ATOM 721 N N . GLU A 1 89 ? 3.433 9.995 0.213 1.00 91.38 89 GLU A N 1
ATOM 722 C CA . GLU A 1 89 ? 4.675 10.771 0.245 1.00 91.38 89 GLU A CA 1
ATOM 723 C C . GLU A 1 89 ? 5.885 9.895 -0.090 1.00 91.38 89 GLU A C 1
ATOM 725 O O . GLU A 1 89 ? 6.855 10.367 -0.675 1.00 91.38 89 GLU A O 1
ATOM 730 N N . GLU A 1 90 ? 5.794 8.599 0.201 1.00 89.31 90 GLU A N 1
ATOM 731 C CA . GLU A 1 90 ? 6.891 7.653 0.061 1.00 89.31 90 GLU A CA 1
ATOM 732 C C . GLU A 1 90 ? 7.025 7.011 -1.328 1.00 89.31 90 GLU A C 1
ATOM 734 O O . GLU A 1 90 ? 6.069 6.866 -2.109 1.00 89.31 90 GLU A O 1
ATOM 739 N N . ASP A 1 91 ? 8.255 6.573 -1.599 1.00 88.31 91 ASP A N 1
ATOM 740 C CA . ASP A 1 91 ? 8.607 5.734 -2.734 1.00 88.31 91 ASP A CA 1
ATOM 741 C C . ASP A 1 91 ? 8.191 4.275 -2.519 1.00 88.31 91 ASP A C 1
ATOM 743 O O . ASP A 1 91 ? 7.961 3.801 -1.407 1.00 88.31 91 ASP A O 1
ATOM 747 N N . TRP A 1 92 ? 8.116 3.527 -3.622 1.00 89.56 92 TRP A N 1
ATOM 748 C CA . TRP A 1 92 ? 7.718 2.117 -3.613 1.00 89.56 92 TRP A CA 1
ATOM 749 C C . TRP A 1 92 ? 8.518 1.268 -2.623 1.00 89.56 92 TRP A C 1
ATOM 751 O O . TRP A 1 92 ? 7.933 0.424 -1.952 1.00 89.56 92 TRP A O 1
ATOM 761 N N . GLU A 1 93 ? 9.832 1.473 -2.557 1.00 90.31 93 GLU A N 1
ATOM 762 C CA . GLU A 1 93 ? 10.727 0.752 -1.657 1.00 90.31 93 GLU A CA 1
ATOM 763 C C . GLU A 1 93 ? 10.353 0.957 -0.188 1.00 90.31 93 GLU A C 1
ATOM 765 O O . GLU A 1 93 ? 10.251 -0.032 0.527 1.00 90.31 93 GLU A O 1
ATOM 770 N N . GLU A 1 94 ? 10.062 2.187 0.230 1.00 87.44 94 GLU A N 1
ATOM 771 C CA . GLU A 1 94 ? 9.679 2.520 1.610 1.00 87.44 94 GLU A CA 1
ATOM 772 C C . GLU A 1 94 ? 8.306 1.936 1.980 1.00 87.44 94 GLU A C 1
ATOM 774 O O . GLU A 1 94 ? 8.123 1.377 3.061 1.00 87.44 94 GLU A O 1
ATOM 779 N N . ILE A 1 95 ? 7.362 1.940 1.030 1.00 86.12 95 ILE A N 1
ATOM 780 C CA . ILE A 1 95 ? 6.016 1.368 1.215 1.00 86.12 95 ILE A CA 1
ATOM 781 C C . ILE A 1 95 ? 6.067 -0.150 1.477 1.00 86.12 95 ILE A C 1
ATOM 783 O O . ILE A 1 95 ? 5.180 -0.703 2.144 1.00 86.12 95 ILE A O 1
ATOM 787 N N . ILE A 1 96 ? 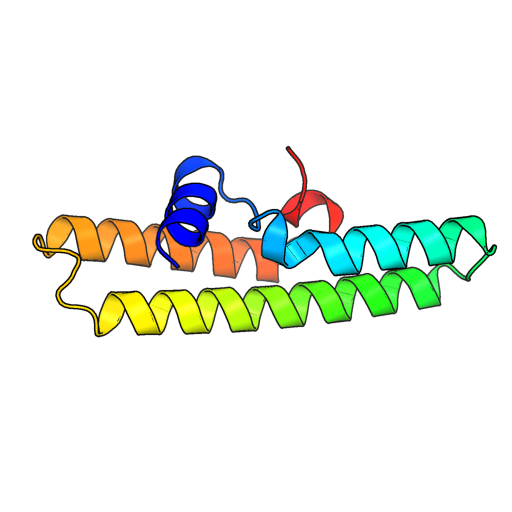7.078 -0.840 0.930 1.00 86.81 96 ILE A N 1
ATOM 788 C CA . ILE A 1 96 ? 7.248 -2.295 1.063 1.00 86.81 96 ILE A CA 1
ATOM 789 C C . ILE A 1 96 ? 8.386 -2.706 2.008 1.00 86.81 96 ILE A C 1
ATOM 791 O O . ILE A 1 96 ? 8.540 -3.907 2.249 1.00 86.81 96 ILE A O 1
ATOM 795 N N . ALA A 1 97 ? 9.188 -1.758 2.502 1.00 77.94 97 ALA A N 1
ATOM 796 C CA . ALA A 1 97 ? 10.360 -2.026 3.328 1.00 77.94 97 ALA A CA 1
ATOM 797 C C . ALA A 1 97 ? 9.956 -2.664 4.664 1.00 77.94 97 ALA A C 1
ATOM 799 O O . ALA A 1 97 ? 8.993 -2.254 5.321 1.00 77.94 97 ALA A O 1
ATOM 800 N N . SER A 1 98 ? 10.685 -3.726 5.018 1.00 54.12 98 SER A N 1
ATOM 801 C CA . SER A 1 98 ? 10.411 -4.617 6.148 1.00 54.12 98 SER A CA 1
ATOM 802 C C . SER A 1 98 ? 11.269 -4.322 7.379 1.00 54.12 98 SER A C 1
ATOM 804 O O . SER A 1 98 ? 12.228 -3.546 7.274 1.00 54.12 98 SER A O 1
#

Foldseek 3Di:
DVVQLCCCLVPLAGDCVLCVVLVVVLVVCVVVVHDPVVSQVSQVVSLVSSLVVLVVVLVCLVPDCVPVDPVVSVSSSVSSVVSSVVSVVDTSCVNHPD

Secondary structure (DSSP, 8-state):
-HHHHHHHHHHSSPPHHHHHHHHHHHHHHHHTT--HHHHHHHHHHHHHHHHHHHHHHHHHHHH-S----HHHHHHHHHHHHHHHHHHHHS-HHHHH--

pLDDT: mean 91.4, std 7.17, range [54.12, 97.56]

Organism: Aerophobetes bacterium (NCBI:txid2030807)

Radius of gyration: 14.98 Å; chains: 1; bounding box: 37×21×39 Å

Sequence (98 aa):
KHKAAETIVNTGRAPKDWTSKFERKIKLTKEAGGSPSRIMAIKEKARGTLLKKIDQLTEYFKASTLVQDEETRQILLNELRKARRRWEEEDWEEIIAS